Protein AF-A0A0M9E1J8-F1 (afdb_monomer_lite)

Secondary structure (DSSP, 8-state):
-PPP-EEEEEEE--STTTTSS-SB-SHHHHHHHHHHHHHH-TT-EEEE-SSSSSEEEEESSHHHHHHHHHHHHHTTB-EEEPPPEE--EEETTEEE--EEEEEEEEEHHHHHHHHHHHHHTT-EEEEEEEETTEEEEEEEEESS---

Foldseek 3Di:
DDEFFKKKKKAFDPDPCHPVQFDARDLVSVVVLLVVVVVVDVRWDWDADPPHSTIIITGNADVVVVVSVVVCSVVRYDTDMDDMDTDWDQDPNDTDHDKDKDKDKDFPVCVVVVVVVQVQQVWAWDDWDDDPRIIITITIGTRDGDD

Radius of gyration: 19.2 Å; chains: 1; bounding box: 50×34×45 Å

pLDDT: mean 90.68, std 6.7, range [57.56, 96.88]

Sequence (147 aa):
MDPPTLSMNFIPNNSPFAGKEGDFITSRHIKERLDRELLSDVALQVEVLATETGFKVSGRGELHLSILIEKMRREGYEFQVSKPAVIFKEVNKKSMEPYEDLTIDVDEKYMGKVIESLGQRKGQLIEISQNNEMSRLKYRIPMDPPT

Structure (mmCIF, N/CA/C/O backbone):
data_AF-A0A0M9E1J8-F1
#
_entry.id   AF-A0A0M9E1J8-F1
#
loop_
_atom_site.group_PDB
_atom_site.id
_atom_site.type_symbol
_atom_site.label_atom_id
_atom_site.label_alt_id
_atom_site.label_comp_id
_atom_site.label_asym_id
_atom_site.label_entity_id
_atom_site.label_seq_id
_atom_site.pdbx_PDB_ins_code
_atom_site.Cartn_x
_atom_site.Cartn_y
_atom_site.Cartn_z
_atom_site.occupancy
_atom_site.B_iso_or_equiv
_atom_site.auth_seq_id
_atom_site.auth_comp_id
_atom_site.auth_asym_id
_atom_site.auth_atom_id
_atom_site.pdbx_PDB_model_num
ATOM 1 N N . MET A 1 1 ? 5.356 16.353 4.360 1.00 59.03 1 MET A N 1
ATOM 2 C CA . MET A 1 1 ? 5.025 15.265 3.418 1.00 59.03 1 MET A CA 1
ATOM 3 C C . MET A 1 1 ? 4.877 13.994 4.218 1.00 59.03 1 MET A C 1
ATOM 5 O O . MET A 1 1 ? 5.716 13.766 5.085 1.00 59.03 1 MET A O 1
ATOM 9 N N . ASP A 1 2 ? 3.833 13.212 3.953 1.00 70.50 2 ASP A N 1
ATOM 10 C CA . ASP A 1 2 ? 3.621 11.950 4.659 1.00 70.50 2 ASP A CA 1
ATOM 11 C C . ASP A 1 2 ? 4.559 10.882 4.083 1.00 70.50 2 ASP A C 1
ATOM 13 O O . ASP A 1 2 ? 4.544 10.657 2.870 1.00 70.50 2 ASP A O 1
ATOM 17 N N . PRO A 1 3 ? 5.407 10.259 4.912 1.00 79.94 3 PRO A N 1
ATOM 18 C CA . PRO A 1 3 ? 6.303 9.196 4.472 1.00 79.94 3 PRO A CA 1
ATOM 19 C C . PRO A 1 3 ? 5.516 7.946 4.046 1.00 79.94 3 PRO A C 1
ATOM 21 O O . PRO A 1 3 ? 4.432 7.708 4.586 1.00 79.94 3 PRO A O 1
ATOM 24 N N . PRO A 1 4 ? 6.066 7.102 3.155 1.00 88.88 4 PRO A N 1
ATOM 25 C CA . PRO A 1 4 ? 5.424 5.847 2.795 1.00 88.88 4 PRO A CA 1
ATOM 26 C C . PRO A 1 4 ? 5.283 4.929 4.017 1.00 88.88 4 PRO A C 1
ATOM 28 O O . PRO A 1 4 ? 6.076 4.977 4.967 1.00 88.88 4 PRO A O 1
ATOM 31 N N . THR A 1 5 ? 4.245 4.104 3.985 1.00 89.75 5 THR A N 1
ATOM 32 C CA . THR A 1 5 ? 3.838 3.190 5.064 1.00 89.75 5 THR A CA 1
ATOM 33 C C . THR A 1 5 ? 3.805 1.735 4.601 1.00 89.75 5 THR A C 1
ATOM 35 O O . THR A 1 5 ? 3.958 0.833 5.423 1.00 89.75 5 THR A O 1
ATOM 38 N N . LEU A 1 6 ? 3.692 1.502 3.290 1.00 92.25 6 LEU A N 1
ATOM 39 C CA . LEU A 1 6 ? 3.638 0.181 2.673 1.00 92.25 6 LEU A CA 1
ATOM 40 C C . LEU A 1 6 ? 4.601 0.094 1.488 1.00 92.25 6 LEU A C 1
ATOM 42 O O . LEU A 1 6 ? 4.783 1.075 0.766 1.00 92.25 6 LEU A O 1
ATOM 46 N N . SER A 1 7 ? 5.171 -1.086 1.259 1.00 94.81 7 SER A N 1
ATOM 47 C CA . SER A 1 7 ? 6.016 -1.380 0.100 1.00 94.81 7 SER A CA 1
ATOM 48 C C . SER A 1 7 ? 5.637 -2.695 -0.580 1.00 94.81 7 SER A C 1
ATOM 50 O O . SER A 1 7 ? 5.158 -3.624 0.071 1.00 94.81 7 SER A O 1
ATOM 52 N N . MET A 1 8 ? 5.857 -2.764 -1.891 1.00 95.56 8 MET A N 1
ATOM 53 C CA . MET A 1 8 ? 5.696 -3.953 -2.731 1.00 95.56 8 MET A CA 1
ATOM 54 C C . MET A 1 8 ? 6.824 -3.997 -3.768 1.00 95.56 8 MET A C 1
ATOM 56 O O . MET A 1 8 ? 7.287 -2.955 -4.231 1.00 95.56 8 MET A O 1
ATOM 60 N N . ASN A 1 9 ? 7.243 -5.190 -4.180 1.00 95.69 9 ASN A N 1
ATOM 61 C CA . ASN A 1 9 ? 8.192 -5.355 -5.278 1.00 95.69 9 ASN A CA 1
ATOM 62 C C . ASN A 1 9 ? 7.437 -5.448 -6.601 1.00 95.69 9 ASN A C 1
ATOM 64 O O . ASN A 1 9 ? 6.508 -6.239 -6.707 1.00 95.69 9 ASN A O 1
ATOM 68 N N . PHE A 1 10 ? 7.843 -4.661 -7.594 1.00 96.19 10 PHE A N 1
ATOM 69 C CA . PHE A 1 10 ? 7.341 -4.672 -8.964 1.00 96.19 10 PHE A CA 1
ATOM 70 C C . PHE A 1 10 ? 8.419 -5.308 -9.842 1.00 96.19 10 PHE A C 1
ATOM 72 O O . PHE A 1 10 ? 9.521 -4.768 -9.977 1.00 96.19 10 PHE A O 1
ATOM 79 N N . ILE A 1 11 ? 8.118 -6.470 -10.410 1.00 94.50 11 ILE A N 1
ATOM 80 C CA . ILE A 1 11 ? 9.094 -7.346 -11.066 1.00 94.50 11 ILE A CA 1
ATOM 81 C C . ILE A 1 11 ? 8.607 -7.638 -12.493 1.00 94.50 11 ILE A C 1
ATOM 83 O O . ILE A 1 11 ? 7.411 -7.862 -12.681 1.00 94.50 11 ILE A O 1
ATOM 87 N N . PRO A 1 12 ? 9.481 -7.640 -13.518 1.00 92.44 12 PRO A N 1
ATOM 88 C CA . PRO A 1 12 ? 9.108 -8.059 -14.867 1.00 92.44 12 PRO A CA 1
ATOM 89 C C . PRO A 1 12 ? 8.457 -9.441 -14.864 1.00 92.44 12 PRO A C 1
ATOM 91 O O . PRO A 1 12 ? 8.912 -10.342 -14.158 1.00 92.44 12 PRO A O 1
ATOM 94 N N . ASN A 1 13 ? 7.414 -9.629 -15.672 1.00 87.75 13 ASN A N 1
ATOM 95 C CA . ASN A 1 13 ? 6.769 -10.932 -15.741 1.00 87.75 13 ASN A CA 1
ATOM 96 C C . ASN A 1 13 ? 7.699 -11.959 -16.406 1.00 87.75 13 ASN A C 1
ATOM 98 O O . ASN A 1 13 ? 8.024 -11.846 -17.585 1.00 87.75 13 ASN A O 1
ATOM 102 N N . ASN A 1 14 ? 8.106 -12.975 -15.649 1.00 84.06 14 ASN A N 1
ATOM 103 C CA . ASN A 1 14 ? 8.930 -14.089 -16.120 1.00 84.06 14 ASN A CA 1
ATOM 104 C C . ASN A 1 14 ? 8.142 -15.409 -16.241 1.00 84.06 14 ASN A C 1
ATOM 106 O O . ASN A 1 14 ? 8.745 -16.478 -16.343 1.00 84.06 14 ASN A O 1
ATOM 110 N N . SER A 1 15 ? 6.806 -15.360 -16.198 1.00 85.25 15 SER A N 1
ATOM 111 C CA . SER A 1 15 ? 5.971 -16.561 -16.287 1.00 85.25 15 SER A CA 1
ATOM 112 C C . SER A 1 15 ? 5.863 -17.098 -17.728 1.00 85.25 15 SER A C 1
ATOM 114 O O . SER A 1 15 ? 6.093 -16.360 -18.688 1.00 85.25 15 SER A O 1
ATOM 116 N N . PRO A 1 16 ? 5.431 -18.363 -17.921 1.00 84.50 16 PRO A N 1
ATOM 117 C CA . PRO A 1 16 ? 5.172 -18.948 -19.246 1.00 84.50 16 PRO A CA 1
ATOM 118 C C . PRO A 1 16 ? 4.109 -18.221 -20.092 1.00 84.50 16 PRO A C 1
ATOM 120 O O . PRO A 1 16 ? 3.905 -18.552 -21.263 1.00 84.50 16 PRO A O 1
ATOM 123 N N . PHE A 1 17 ? 3.387 -17.270 -19.497 1.00 83.44 17 PHE A N 1
ATOM 124 C CA . PHE A 1 17 ? 2.374 -16.450 -20.159 1.00 83.44 17 PHE A CA 1
ATOM 125 C C . PHE A 1 17 ? 2.858 -15.027 -20.464 1.00 83.44 17 PHE A C 1
ATOM 127 O O . PHE A 1 17 ? 2.066 -14.240 -20.971 1.00 83.44 17 PHE A O 1
ATOM 134 N N . ALA A 1 18 ? 4.131 -14.717 -20.190 1.00 82.81 18 ALA A N 1
ATOM 135 C CA . ALA A 1 18 ? 4.695 -13.389 -20.392 1.00 82.81 18 ALA A CA 1
ATOM 136 C C . ALA A 1 18 ? 4.490 -12.876 -21.829 1.00 82.81 18 ALA A C 1
ATOM 138 O O . ALA A 1 18 ? 4.846 -13.562 -22.792 1.00 82.81 18 ALA A O 1
ATOM 139 N N . GLY A 1 19 ? 3.938 -11.667 -21.963 1.00 77.62 19 GLY A N 1
ATOM 140 C CA . GLY A 1 19 ? 3.738 -10.989 -23.250 1.00 77.62 19 GLY A CA 1
ATOM 141 C C . GLY A 1 19 ? 2.535 -11.488 -24.052 1.00 77.62 19 GLY A C 1
ATOM 142 O O . GLY A 1 19 ? 2.478 -11.279 -25.263 1.00 77.62 19 GLY A O 1
ATOM 143 N N . LYS A 1 20 ? 1.591 -12.181 -23.403 1.00 82.50 20 LYS A N 1
ATOM 144 C CA . LYS A 1 20 ? 0.314 -12.580 -24.018 1.00 82.50 20 LYS A CA 1
ATOM 145 C C . LYS A 1 20 ? -0.809 -11.577 -23.765 1.00 82.50 20 LYS A C 1
ATOM 147 O O . LYS A 1 20 ? -1.775 -11.585 -24.523 1.00 82.50 20 LYS A O 1
ATOM 152 N N . GLU A 1 21 ? -0.701 -10.755 -22.720 1.00 78.50 21 GLU A N 1
ATOM 153 C CA . GLU A 1 21 ? -1.769 -9.844 -22.287 1.00 78.50 21 GLU A CA 1
ATOM 154 C C . GLU A 1 21 ? -1.333 -8.370 -22.228 1.00 78.50 21 GLU A C 1
ATOM 156 O O . GLU A 1 21 ? -2.198 -7.496 -22.175 1.00 78.50 21 GLU A O 1
ATOM 161 N N . GLY A 1 22 ? -0.029 -8.073 -22.284 1.00 82.81 22 GLY A N 1
ATOM 162 C CA . GLY A 1 22 ? 0.488 -6.705 -22.325 1.00 82.81 22 GLY A CA 1
ATOM 163 C C . GLY A 1 22 ? 1.671 -6.494 -23.270 1.00 82.81 22 GLY A C 1
ATOM 164 O O . GLY A 1 22 ? 2.459 -7.397 -23.549 1.00 82.81 22 GLY A O 1
ATOM 165 N N . ASP A 1 23 ? 1.812 -5.249 -23.723 1.00 87.62 23 ASP A N 1
ATOM 166 C CA . ASP A 1 23 ? 2.865 -4.799 -24.638 1.00 87.62 23 ASP A CA 1
ATOM 167 C C . ASP A 1 23 ? 4.148 -4.390 -23.886 1.00 87.62 23 ASP A C 1
ATOM 169 O O . ASP A 1 23 ? 5.265 -4.472 -24.411 1.00 87.62 23 ASP A O 1
ATOM 173 N N . PHE A 1 24 ? 4.017 -3.959 -22.624 1.00 90.19 24 PHE A N 1
ATOM 174 C CA . PHE A 1 24 ? 5.119 -3.408 -21.832 1.00 90.19 24 PHE A CA 1
ATOM 175 C C . PHE A 1 24 ? 5.554 -4.352 -20.705 1.00 90.19 24 PHE A C 1
ATOM 177 O O . PHE A 1 24 ? 5.118 -4.223 -19.562 1.00 90.19 24 PHE A O 1
ATOM 184 N N . ILE A 1 25 ? 6.468 -5.275 -21.022 1.00 88.69 25 ILE A N 1
ATOM 185 C CA . ILE A 1 25 ? 6.841 -6.376 -20.106 1.00 88.69 25 ILE A CA 1
ATOM 186 C C . ILE A 1 25 ? 8.248 -6.274 -19.492 1.00 88.69 25 ILE A C 1
ATOM 188 O O . ILE A 1 25 ? 8.593 -6.996 -18.560 1.00 88.69 25 ILE A O 1
ATOM 192 N N . THR A 1 26 ? 9.111 -5.409 -20.035 1.00 89.62 26 THR A N 1
ATOM 193 C CA . THR A 1 26 ? 10.528 -5.359 -19.645 1.00 89.62 26 THR A CA 1
ATOM 194 C C . THR A 1 26 ? 10.758 -4.490 -18.410 1.00 89.62 26 THR A C 1
ATOM 196 O O . THR A 1 26 ? 10.049 -3.510 -18.175 1.00 89.62 26 THR A O 1
ATOM 199 N N . SER A 1 27 ? 11.839 -4.766 -17.672 1.00 91.88 27 SER A N 1
ATOM 200 C CA . SER A 1 27 ? 12.268 -3.920 -16.547 1.00 91.88 27 SER A CA 1
ATOM 201 C C . SER A 1 27 ? 12.475 -2.459 -16.943 1.00 91.88 27 SER A C 1
ATOM 203 O O . SER A 1 27 ? 12.260 -1.571 -16.122 1.00 91.88 27 SER A O 1
ATOM 205 N N . ARG A 1 28 ? 12.890 -2.201 -18.188 1.00 92.25 28 ARG A N 1
ATOM 206 C CA . ARG A 1 28 ? 13.076 -0.846 -18.706 1.00 92.25 28 ARG A CA 1
ATOM 207 C C . ARG A 1 28 ? 11.743 -0.118 -18.846 1.00 92.25 28 ARG A C 1
ATOM 209 O O . ARG A 1 28 ? 11.637 1.008 -18.374 1.00 92.25 28 ARG A O 1
ATOM 216 N N . HIS A 1 29 ? 10.733 -0.765 -19.429 1.00 93.94 29 HIS A N 1
ATOM 217 C CA . HIS A 1 29 ? 9.403 -0.168 -19.558 1.00 93.94 29 HIS A CA 1
ATOM 218 C C . HIS A 1 29 ? 8.804 0.152 -18.185 1.00 93.94 29 HIS A C 1
ATOM 220 O O . HIS A 1 29 ? 8.301 1.255 -17.976 1.00 93.94 29 HIS A O 1
ATOM 226 N N . ILE A 1 30 ? 8.905 -0.788 -17.236 1.00 95.31 30 ILE A N 1
ATOM 227 C CA . ILE A 1 30 ? 8.431 -0.592 -15.859 1.00 95.31 30 ILE A CA 1
ATOM 228 C C . ILE A 1 30 ? 9.143 0.610 -15.225 1.00 95.31 30 ILE A C 1
ATOM 230 O O . ILE A 1 30 ? 8.480 1.494 -14.686 1.00 95.31 30 ILE A O 1
ATOM 234 N N . LYS A 1 31 ? 10.474 0.700 -15.356 1.00 95.62 31 LYS A N 1
ATOM 235 C CA . LYS A 1 31 ? 11.255 1.831 -14.838 1.00 95.62 31 LYS A CA 1
ATOM 236 C C . LYS A 1 31 ? 10.791 3.167 -15.408 1.00 95.62 31 LYS A C 1
ATOM 238 O O . LYS A 1 31 ? 10.506 4.084 -14.652 1.00 95.62 31 LYS A O 1
ATOM 243 N N . GLU A 1 32 ? 10.680 3.263 -16.732 1.00 95.44 32 GLU A N 1
ATOM 244 C CA . GLU A 1 32 ? 10.243 4.485 -17.417 1.00 95.44 32 GLU A CA 1
ATOM 245 C C . GLU A 1 32 ? 8.836 4.910 -16.966 1.00 95.44 32 GLU A C 1
ATOM 247 O O . GLU A 1 32 ? 8.535 6.101 -16.880 1.00 95.44 32 GLU A O 1
ATOM 252 N N . ARG A 1 33 ? 7.957 3.957 -16.634 1.00 96.38 33 ARG A N 1
ATOM 253 C CA . ARG A 1 33 ? 6.626 4.261 -16.100 1.00 96.38 33 ARG A CA 1
ATOM 254 C C . ARG A 1 33 ? 6.646 4.741 -14.656 1.00 96.38 33 ARG A C 1
ATOM 256 O O . ARG A 1 33 ? 5.909 5.674 -14.336 1.00 96.38 33 ARG A O 1
ATOM 263 N N . LEU A 1 34 ? 7.454 4.113 -13.807 1.00 96.69 34 LEU A N 1
ATOM 264 C CA . LEU A 1 34 ? 7.618 4.501 -12.408 1.00 96.69 34 LEU A CA 1
ATOM 265 C C . LEU A 1 34 ? 8.283 5.879 -12.296 1.00 96.69 34 LEU A C 1
ATOM 267 O O . LEU A 1 34 ? 7.790 6.727 -11.560 1.00 96.69 34 LEU A O 1
ATOM 271 N N . ASP A 1 35 ? 9.313 6.142 -13.105 1.00 95.75 35 ASP A N 1
ATOM 272 C CA . ASP A 1 35 ? 9.980 7.446 -13.193 1.00 95.75 35 ASP A CA 1
ATOM 273 C C . ASP A 1 35 ? 8.984 8.554 -13.589 1.00 95.75 35 ASP A C 1
ATOM 275 O O . ASP A 1 35 ? 9.036 9.659 -13.051 1.00 95.75 35 ASP A O 1
ATOM 279 N N . ARG A 1 36 ? 8.022 8.256 -14.479 1.00 95.69 36 ARG A N 1
ATOM 280 C CA . ARG A 1 36 ? 6.921 9.18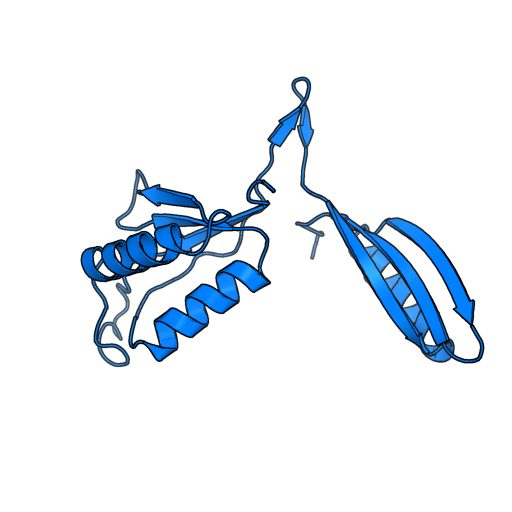1 -14.803 1.00 95.69 36 ARG A CA 1
ATOM 281 C C . ARG A 1 36 ? 5.966 9.408 -13.629 1.00 95.69 36 ARG A C 1
ATOM 283 O O . ARG A 1 36 ? 5.556 10.546 -13.427 1.00 95.69 36 ARG A O 1
ATOM 290 N N . GLU A 1 37 ? 5.614 8.371 -12.864 1.00 95.62 37 GLU A N 1
ATOM 291 C CA . GLU A 1 37 ? 4.722 8.533 -11.702 1.00 95.62 37 GLU A CA 1
ATOM 292 C C . GLU A 1 37 ? 5.379 9.388 -10.612 1.00 95.62 37 GLU A C 1
ATOM 294 O O . GLU A 1 37 ? 4.703 10.230 -10.027 1.00 95.62 37 GLU A O 1
ATOM 299 N N . LEU A 1 38 ? 6.696 9.252 -10.398 1.00 94.44 38 LEU A N 1
ATOM 300 C CA . LEU A 1 38 ? 7.462 10.053 -9.430 1.00 94.44 38 LEU A CA 1
ATOM 301 C C . LEU A 1 38 ? 7.404 11.567 -9.699 1.00 94.44 38 LEU A C 1
ATOM 303 O O . LEU A 1 38 ? 7.589 12.359 -8.777 1.00 94.44 38 LEU A O 1
ATOM 307 N N . LEU A 1 39 ? 7.141 11.989 -10.942 1.00 93.12 39 LEU A N 1
ATOM 308 C CA . LEU A 1 39 ? 6.967 13.407 -11.278 1.00 93.12 39 LEU A CA 1
ATOM 309 C C . LEU A 1 39 ? 5.634 13.971 -10.767 1.00 93.12 39 LEU A C 1
ATOM 311 O O . LEU A 1 39 ? 5.527 15.175 -10.539 1.00 93.12 39 LEU A O 1
ATOM 315 N N . SER A 1 40 ? 4.619 13.119 -10.614 1.00 92.19 40 SER A N 1
ATOM 316 C CA . SER A 1 40 ? 3.269 13.510 -10.196 1.00 92.19 40 SER A CA 1
ATOM 317 C C . SER A 1 40 ? 2.933 13.121 -8.757 1.00 92.19 40 SER A C 1
ATOM 319 O O . SER A 1 40 ? 2.180 13.838 -8.100 1.00 92.19 40 SER A O 1
ATOM 321 N N . ASP A 1 41 ? 3.479 12.012 -8.258 1.00 91.06 41 ASP A N 1
ATOM 322 C CA . ASP A 1 41 ? 3.203 11.493 -6.923 1.00 91.06 41 ASP A CA 1
ATOM 323 C C . ASP A 1 41 ? 4.420 11.638 -6.011 1.00 91.06 41 ASP A C 1
ATOM 325 O O . ASP A 1 41 ? 5.343 10.825 -5.996 1.00 91.06 41 ASP A O 1
ATOM 329 N N . VAL A 1 42 ? 4.384 12.687 -5.194 1.00 87.81 42 VAL A N 1
ATOM 330 C CA . VAL A 1 42 ? 5.442 13.019 -4.231 1.00 87.81 42 VAL A CA 1
ATOM 331 C C . VAL A 1 42 ? 5.561 12.037 -3.062 1.00 87.81 42 VAL A C 1
ATOM 333 O O . VAL A 1 42 ? 6.490 12.145 -2.264 1.00 87.81 42 VAL A O 1
ATOM 336 N N . ALA A 1 43 ? 4.594 11.138 -2.889 1.00 89.31 43 ALA A N 1
ATOM 337 C CA . ALA A 1 43 ? 4.584 10.164 -1.805 1.00 89.31 43 ALA A CA 1
ATOM 338 C C . ALA A 1 43 ? 5.031 8.771 -2.247 1.00 89.31 43 ALA A C 1
ATOM 340 O O . ALA A 1 43 ? 5.200 7.891 -1.399 1.00 89.31 43 ALA A O 1
ATOM 341 N N . LEU A 1 44 ? 5.208 8.576 -3.552 1.00 94.44 44 LEU A N 1
ATOM 342 C CA . LEU A 1 44 ? 5.785 7.373 -4.111 1.00 94.44 44 LEU A CA 1
ATOM 343 C C . LEU A 1 44 ? 7.310 7.417 -3.960 1.00 94.44 44 LEU A C 1
ATOM 345 O O . LEU A 1 44 ? 7.958 8.426 -4.234 1.00 94.44 44 LEU A O 1
ATOM 349 N N . GLN A 1 45 ? 7.895 6.306 -3.530 1.00 94.88 45 GLN A N 1
ATOM 350 C CA . GLN A 1 45 ? 9.341 6.104 -3.523 1.00 94.88 45 GLN A CA 1
ATOM 351 C C . GLN A 1 45 ? 9.659 4.821 -4.275 1.00 94.88 45 GLN A C 1
ATOM 353 O O . GLN A 1 45 ? 8.980 3.809 -4.097 1.00 94.88 45 GLN A O 1
ATOM 358 N N . VAL A 1 46 ? 10.680 4.866 -5.126 1.00 95.94 46 VAL A N 1
ATOM 359 C CA . VAL A 1 46 ? 11.067 3.744 -5.982 1.00 95.94 46 VAL A CA 1
ATOM 360 C C . VAL A 1 46 ? 12.554 3.488 -5.802 1.00 95.94 46 VAL A C 1
ATOM 362 O O . VAL A 1 46 ? 13.378 4.379 -5.998 1.00 95.94 46 VAL A O 1
ATOM 365 N N . GLU A 1 47 ? 12.892 2.255 -5.448 1.00 95.69 47 GLU A N 1
ATOM 366 C CA . GLU A 1 47 ? 14.264 1.789 -5.265 1.00 95.69 47 GLU A CA 1
ATOM 367 C C . GLU A 1 47 ? 14.516 0.585 -6.175 1.00 95.69 47 GLU A C 1
ATOM 369 O O . GLU A 1 47 ? 13.635 -0.250 -6.376 1.00 95.69 47 GLU A O 1
ATOM 374 N N . VAL A 1 48 ? 15.721 0.468 -6.729 1.00 95.25 48 VAL A N 1
ATOM 375 C CA . VAL A 1 48 ? 16.107 -0.722 -7.500 1.00 95.25 48 VAL A CA 1
ATOM 376 C C . VAL A 1 48 ? 16.377 -1.871 -6.531 1.00 95.25 48 VAL A C 1
ATOM 378 O O . VAL A 1 48 ? 17.063 -1.687 -5.525 1.00 95.25 48 VAL A O 1
ATOM 381 N N . LEU A 1 49 ? 15.854 -3.061 -6.826 1.00 93.69 49 LEU A N 1
ATOM 382 C CA . LEU A 1 49 ? 16.125 -4.248 -6.016 1.00 93.69 49 LEU A CA 1
ATOM 383 C C . LEU A 1 49 ? 17.591 -4.680 -6.155 1.00 93.69 49 LEU A C 1
ATOM 385 O O . LEU A 1 49 ? 18.154 -4.687 -7.245 1.00 93.69 49 LEU A O 1
ATOM 389 N N . ALA A 1 50 ? 18.212 -5.065 -5.038 1.00 86.62 50 ALA A N 1
ATOM 390 C CA . ALA A 1 50 ? 19.623 -5.460 -5.018 1.00 86.62 50 ALA A CA 1
ATOM 391 C C . ALA A 1 50 ? 19.868 -6.873 -5.576 1.00 86.62 50 ALA A C 1
ATOM 393 O O . ALA A 1 50 ? 20.937 -7.148 -6.116 1.00 86.62 50 ALA A O 1
ATOM 394 N N . THR A 1 51 ? 18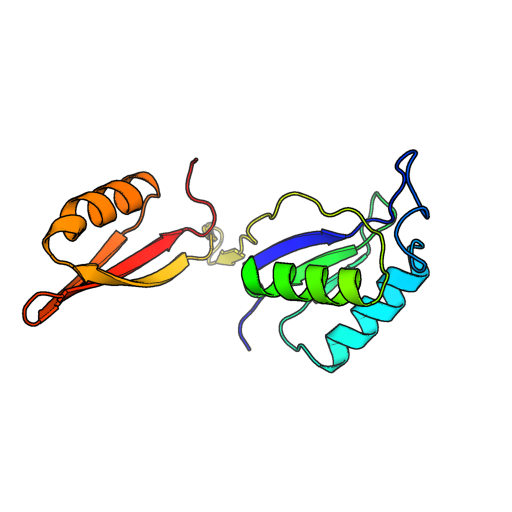.902 -7.779 -5.412 1.00 79.44 51 THR A N 1
ATOM 395 C CA . THR A 1 51 ? 19.064 -9.220 -5.673 1.00 79.44 51 THR A CA 1
ATOM 396 C C . THR A 1 51 ? 18.321 -9.712 -6.908 1.00 79.44 51 THR A C 1
ATOM 398 O O . THR A 1 51 ? 18.587 -10.813 -7.378 1.00 79.44 51 THR A O 1
ATOM 401 N N . GLU A 1 52 ? 17.384 -8.925 -7.432 1.00 81.38 52 GLU A N 1
ATOM 402 C CA . GLU A 1 52 ? 16.495 -9.318 -8.522 1.00 81.38 52 GLU A CA 1
ATOM 403 C C . GLU A 1 52 ? 16.295 -8.159 -9.496 1.00 81.38 52 GLU A C 1
ATOM 405 O O . GLU A 1 52 ? 16.495 -6.993 -9.160 1.00 81.38 52 GLU A O 1
ATOM 410 N N . THR A 1 53 ? 15.879 -8.475 -10.723 1.00 89.00 53 THR A N 1
ATOM 411 C CA . THR A 1 53 ? 15.508 -7.441 -11.692 1.00 89.00 53 THR A CA 1
ATOM 412 C C . THR A 1 53 ? 14.125 -6.916 -11.331 1.00 89.00 53 THR A C 1
ATOM 414 O O . THR A 1 53 ? 13.140 -7.613 -11.530 1.00 89.00 53 THR A O 1
ATOM 417 N N . GLY A 1 54 ? 14.040 -5.700 -10.803 1.00 93.62 54 GLY A N 1
ATOM 418 C CA . GLY A 1 54 ? 12.770 -5.093 -10.421 1.00 93.62 54 GLY A CA 1
ATOM 419 C C . GLY A 1 54 ? 12.955 -3.899 -9.498 1.00 93.62 54 GLY A C 1
ATOM 420 O O . GLY A 1 54 ? 14.074 -3.429 -9.267 1.00 93.62 54 GLY A O 1
ATOM 421 N N . PHE A 1 55 ? 11.839 -3.414 -8.968 1.00 96.88 55 PHE A N 1
ATOM 422 C CA . PHE A 1 55 ? 11.790 -2.192 -8.178 1.00 96.88 55 PHE A CA 1
ATOM 423 C C . PHE A 1 55 ? 11.009 -2.417 -6.893 1.00 96.88 55 PHE A C 1
ATOM 425 O O . PHE A 1 55 ? 9.909 -2.958 -6.924 1.00 96.88 55 PHE A O 1
ATOM 432 N N . LYS A 1 56 ? 11.544 -1.964 -5.763 1.00 96.62 56 LYS A N 1
ATOM 433 C CA . LYS A 1 56 ? 10.766 -1.799 -4.540 1.00 96.62 56 LYS A CA 1
ATOM 434 C C . LYS A 1 56 ? 10.014 -0.479 -4.642 1.00 96.62 56 LYS A C 1
ATOM 436 O O . LYS A 1 56 ? 10.628 0.583 -4.710 1.00 96.62 56 LYS A O 1
ATOM 441 N N . VAL A 1 57 ? 8.691 -0.555 -4.659 1.00 96.88 57 VAL A N 1
ATOM 442 C CA . VAL A 1 57 ? 7.793 0.593 -4.766 1.00 96.88 57 VAL A CA 1
ATOM 443 C C . VAL A 1 57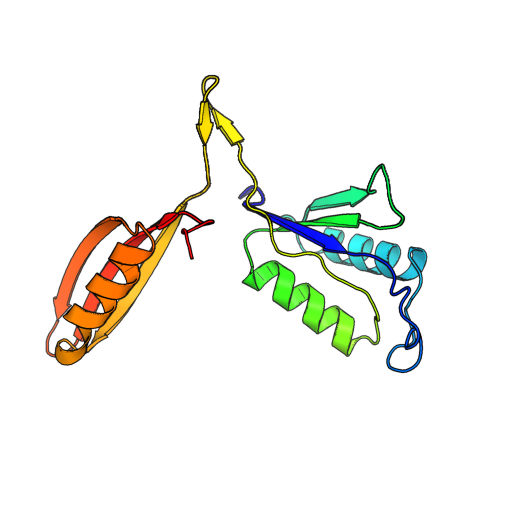 ? 7.102 0.785 -3.424 1.00 96.88 57 VAL A C 1
ATOM 445 O O . VAL A 1 57 ? 6.429 -0.116 -2.925 1.00 96.88 57 VAL A O 1
ATOM 448 N N . SER A 1 58 ? 7.290 1.957 -2.828 1.00 96.12 58 SER A N 1
ATOM 449 C CA . SER A 1 58 ? 6.753 2.317 -1.518 1.00 96.12 58 SER A CA 1
ATOM 450 C C . SER A 1 58 ? 5.759 3.464 -1.653 1.00 96.12 58 SER A C 1
ATOM 452 O O . SER A 1 58 ? 6.029 4.438 -2.350 1.00 96.12 58 SER A O 1
ATOM 454 N N . GLY A 1 59 ? 4.614 3.359 -0.981 1.00 93.75 59 GLY A N 1
ATOM 455 C CA . GLY A 1 59 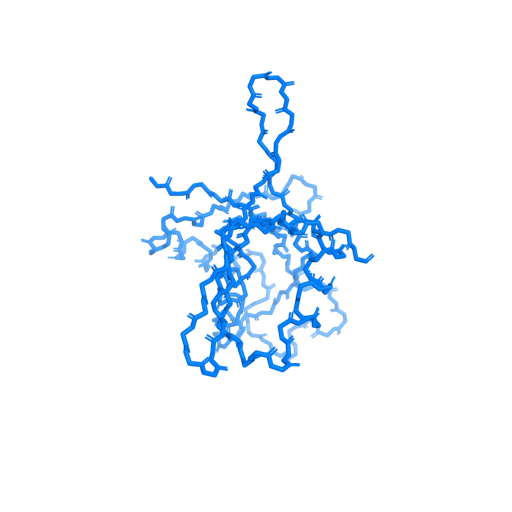? 3.524 4.331 -1.062 1.00 93.75 59 GLY A CA 1
ATOM 456 C C . GLY A 1 59 ? 2.809 4.538 0.273 1.00 93.75 59 GLY A C 1
ATOM 457 O O . GLY A 1 59 ? 3.197 3.996 1.308 1.00 93.75 59 GLY A O 1
ATOM 458 N N . ARG A 1 60 ? 1.737 5.337 0.246 1.00 90.62 60 ARG A N 1
ATOM 459 C CA . ARG A 1 60 ? 0.955 5.741 1.439 1.00 90.62 60 ARG A CA 1
ATOM 460 C C . ARG A 1 60 ? 0.036 4.651 2.003 1.00 90.62 60 ARG A C 1
ATOM 462 O O . ARG A 1 60 ? -0.584 4.867 3.035 1.00 90.62 60 ARG A O 1
ATOM 469 N N . GLY A 1 61 ? -0.092 3.529 1.305 1.00 89.00 61 GLY A N 1
ATOM 470 C CA . GLY A 1 61 ? -0.935 2.408 1.698 1.00 89.00 61 GLY A CA 1
ATOM 471 C C . GLY A 1 61 ? -1.310 1.527 0.515 1.00 89.00 61 GLY A C 1
ATOM 472 O O . GLY A 1 61 ? -0.893 1.777 -0.619 1.00 89.00 61 GLY A O 1
ATOM 473 N N . GLU A 1 62 ? -2.100 0.491 0.783 1.00 88.62 62 GLU A N 1
ATOM 474 C CA . GLU A 1 62 ? -2.428 -0.546 -0.202 1.00 88.62 62 GLU A CA 1
ATOM 475 C C . GLU A 1 62 ? -3.231 0.016 -1.375 1.00 88.62 62 GLU A C 1
ATOM 477 O O . GLU A 1 62 ? -2.925 -0.274 -2.532 1.00 88.62 62 GLU A O 1
ATOM 482 N N . LEU A 1 63 ? -4.207 0.887 -1.095 1.00 91.50 63 LEU A N 1
ATOM 483 C CA . LEU A 1 63 ? -5.034 1.502 -2.132 1.00 91.50 63 LEU A CA 1
ATOM 484 C C . LEU A 1 63 ? -4.203 2.357 -3.094 1.00 91.50 63 LEU A C 1
ATOM 486 O O . LEU A 1 63 ? -4.418 2.298 -4.302 1.00 91.50 63 LEU A O 1
ATOM 490 N N . HIS A 1 64 ? -3.240 3.124 -2.577 1.00 92.56 64 HIS A N 1
ATOM 491 C CA . HIS A 1 64 ? -2.362 3.945 -3.411 1.00 92.56 64 HIS A CA 1
ATOM 492 C C . HIS A 1 64 ? -1.605 3.056 -4.415 1.00 92.56 64 HIS A C 1
ATOM 494 O O . HIS A 1 64 ? -1.703 3.271 -5.624 1.00 92.56 64 HIS A O 1
ATOM 500 N N . LEU A 1 65 ? -0.930 2.005 -3.941 1.00 94.56 65 LEU A N 1
ATOM 501 C CA . LEU A 1 65 ? -0.193 1.098 -4.827 1.00 94.56 65 LEU A CA 1
ATOM 502 C C . LEU A 1 65 ? -1.124 0.338 -5.785 1.00 94.56 65 LEU A C 1
ATOM 504 O O . LEU A 1 65 ? -0.801 0.193 -6.961 1.00 94.56 65 LEU A O 1
ATOM 508 N N . SER A 1 66 ? -2.309 -0.066 -5.326 1.00 94.88 66 SER A N 1
ATOM 509 C CA . SER A 1 66 ? -3.311 -0.751 -6.156 1.00 94.88 66 SER A CA 1
ATOM 510 C C . SER A 1 66 ? -3.808 0.120 -7.312 1.00 94.88 66 SER A C 1
ATOM 512 O O . SER A 1 66 ? -3.968 -0.368 -8.430 1.00 94.88 66 SER A O 1
ATOM 514 N N . ILE A 1 67 ? -4.005 1.422 -7.076 1.00 95.12 67 ILE A N 1
ATOM 515 C CA . ILE A 1 67 ? -4.375 2.377 -8.129 1.00 95.12 67 ILE A CA 1
ATOM 516 C C . ILE A 1 67 ? -3.267 2.471 -9.180 1.00 95.12 67 ILE A C 1
ATOM 518 O O . ILE A 1 67 ? -3.566 2.457 -10.374 1.00 95.12 67 ILE A O 1
ATOM 522 N N . LEU A 1 68 ? -2.001 2.557 -8.764 1.00 95.81 68 LEU A N 1
ATOM 523 C CA . LEU A 1 68 ? -0.871 2.584 -9.695 1.00 95.81 68 LEU A CA 1
ATOM 524 C C . LEU A 1 68 ? -0.810 1.298 -10.530 1.00 95.81 68 LEU A C 1
ATOM 526 O O . LEU A 1 68 ? -0.685 1.373 -11.751 1.00 95.81 68 LEU A O 1
ATOM 530 N N . ILE A 1 69 ? -0.969 0.136 -9.894 1.00 96.31 69 ILE A N 1
ATOM 531 C CA . ILE A 1 69 ? -0.974 -1.162 -10.578 1.00 96.31 69 ILE A CA 1
ATOM 532 C C . ILE A 1 69 ? -2.088 -1.221 -11.626 1.00 96.31 69 ILE A C 1
ATOM 534 O O . ILE A 1 69 ? -1.832 -1.572 -12.775 1.00 96.31 69 ILE A O 1
ATOM 538 N N . GLU A 1 70 ? -3.309 -0.824 -11.269 1.00 96.88 70 GLU A N 1
ATOM 539 C CA . GLU A 1 70 ? -4.450 -0.851 -12.187 1.00 96.88 70 GLU A CA 1
ATOM 540 C C . GLU A 1 70 ? -4.302 0.157 -13.337 1.00 96.88 70 GLU A C 1
ATOM 542 O O . GLU A 1 70 ? -4.655 -0.159 -14.475 1.00 96.88 70 GLU A O 1
ATOM 547 N N . LYS A 1 71 ? -3.743 1.350 -13.082 1.00 96.44 71 LYS A N 1
ATOM 548 C CA . LYS A 1 71 ? -3.390 2.304 -14.148 1.00 96.44 71 LYS A CA 1
ATOM 549 C C . LYS A 1 71 ? -2.407 1.667 -15.127 1.00 96.44 71 LYS A C 1
ATOM 551 O O . LYS A 1 71 ? -2.684 1.628 -16.321 1.00 96.44 71 LYS A O 1
ATOM 556 N N . MET A 1 72 ? -1.308 1.106 -14.621 1.00 96.50 72 MET A N 1
ATOM 557 C CA . MET A 1 72 ? -0.297 0.443 -15.447 1.00 96.50 72 MET A CA 1
ATOM 558 C C . MET A 1 72 ? -0.895 -0.732 -16.236 1.00 96.50 72 MET A C 1
ATOM 560 O O . MET A 1 72 ? -0.646 -0.855 -17.432 1.00 96.50 72 MET A O 1
ATOM 564 N N . ARG A 1 73 ? -1.759 -1.545 -15.620 1.00 95.19 73 ARG A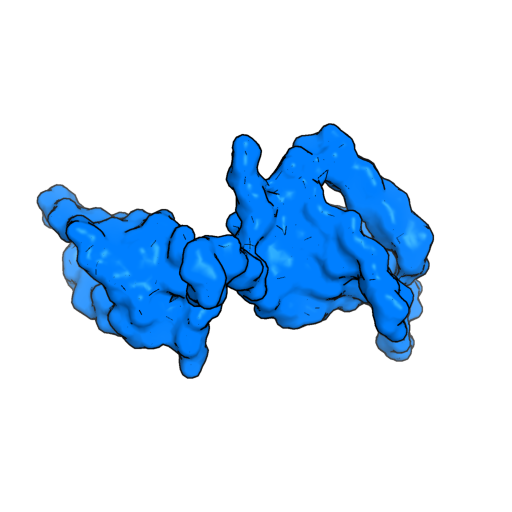 N 1
ATOM 565 C CA . ARG A 1 73 ? -2.459 -2.638 -16.309 1.00 95.19 73 ARG A CA 1
ATOM 566 C C . ARG A 1 73 ? -3.311 -2.128 -17.477 1.00 95.19 73 ARG A C 1
ATOM 568 O O . ARG A 1 73 ? -3.266 -2.696 -18.562 1.00 95.19 73 ARG A O 1
ATOM 575 N N . ARG A 1 74 ? -4.064 -1.037 -17.287 1.00 95.56 74 ARG A N 1
ATOM 576 C CA . ARG A 1 74 ? -4.868 -0.400 -18.354 1.00 95.56 74 ARG A CA 1
ATOM 577 C C . ARG A 1 74 ? -4.021 0.242 -19.450 1.00 95.56 74 ARG A C 1
ATOM 579 O O . ARG A 1 74 ? -4.486 0.358 -20.577 1.00 95.56 74 ARG A O 1
ATOM 586 N N . GLU A 1 75 ? -2.804 0.653 -19.117 1.00 95.62 75 GLU A N 1
ATOM 587 C CA . GLU A 1 75 ? -1.808 1.161 -20.062 1.00 95.62 75 GLU A CA 1
ATOM 588 C C . GLU A 1 75 ? -1.080 0.033 -20.829 1.00 95.62 75 GLU A C 1
ATOM 590 O O . GLU A 1 75 ? -0.250 0.333 -21.683 1.00 95.62 75 GLU A O 1
ATOM 595 N N . GLY A 1 76 ? -1.377 -1.246 -20.555 1.00 94.56 76 GLY A N 1
ATOM 596 C CA . GLY A 1 76 ? -0.793 -2.401 -21.251 1.00 94.56 76 GLY A CA 1
ATOM 597 C C . GLY A 1 76 ? 0.503 -2.933 -20.631 1.00 94.56 76 GLY A C 1
ATOM 598 O O . GLY A 1 76 ? 1.245 -3.665 -21.287 1.00 94.56 76 GLY A O 1
ATOM 599 N N . TYR A 1 77 ? 0.810 -2.563 -19.384 1.00 95.50 77 TYR A N 1
ATOM 600 C CA . TYR A 1 77 ? 1.953 -3.116 -18.658 1.00 95.50 77 TYR A CA 1
ATOM 601 C C . TYR A 1 77 ? 1.642 -4.494 -18.085 1.00 95.50 77 TYR A C 1
ATOM 603 O O . TYR A 1 77 ? 0.599 -4.704 -17.466 1.00 95.50 77 TYR A O 1
ATOM 611 N N . GLU A 1 78 ? 2.607 -5.399 -18.219 1.00 94.25 78 GLU A N 1
ATOM 612 C CA . GLU A 1 78 ? 2.539 -6.753 -17.679 1.00 94.25 78 GLU A CA 1
ATOM 613 C C . GLU A 1 78 ? 3.716 -6.976 -16.726 1.00 94.25 78 GLU A C 1
ATOM 615 O O . GLU A 1 78 ? 4.885 -6.944 -17.119 1.00 94.25 78 GLU A O 1
ATOM 620 N N . PHE A 1 79 ? 3.416 -7.166 -15.446 1.00 94.31 79 PHE A N 1
ATOM 621 C CA . PHE A 1 79 ? 4.418 -7.322 -14.398 1.00 94.31 79 PHE A CA 1
ATOM 622 C C . PHE A 1 79 ? 3.832 -8.081 -13.208 1.00 94.31 79 PHE A C 1
ATOM 624 O O . PHE A 1 79 ? 2.619 -8.239 -13.078 1.00 94.31 79 PHE A O 1
ATOM 631 N N . GLN A 1 80 ? 4.712 -8.573 -12.348 1.00 94.38 80 GLN A N 1
ATOM 632 C CA . GLN A 1 80 ? 4.372 -9.269 -11.117 1.00 94.38 80 GLN A CA 1
ATOM 633 C C . GLN A 1 80 ? 4.550 -8.331 -9.924 1.00 94.38 80 GLN A C 1
ATOM 635 O O . GLN A 1 80 ? 5.438 -7.473 -9.925 1.00 94.38 80 GLN A O 1
ATOM 640 N N . VAL A 1 81 ? 3.726 -8.526 -8.893 1.00 94.88 81 VAL A N 1
ATOM 641 C CA . VAL A 1 81 ? 3.836 -7.804 -7.622 1.00 94.88 81 VAL A CA 1
ATOM 642 C C . VAL A 1 81 ? 3.986 -8.766 -6.450 1.00 94.88 81 VAL A C 1
ATOM 644 O O . VAL A 1 81 ? 3.342 -9.816 -6.415 1.00 94.88 81 VAL A O 1
ATOM 647 N N . SER A 1 82 ? 4.837 -8.424 -5.483 1.00 93.81 82 SER A N 1
ATOM 648 C CA . SER A 1 82 ? 4.927 -9.177 -4.227 1.00 93.81 82 SER A CA 1
ATOM 649 C C . SER A 1 82 ? 3.759 -8.857 -3.294 1.00 93.81 82 SER A C 1
ATOM 651 O O . SER A 1 82 ? 3.081 -7.839 -3.443 1.00 93.81 82 SER A O 1
ATOM 653 N N . LYS A 1 83 ? 3.581 -9.681 -2.250 1.00 91.19 83 LYS A N 1
ATOM 654 C CA . LYS A 1 83 ? 2.707 -9.323 -1.125 1.00 91.19 83 LYS A CA 1
ATOM 655 C C . LYS A 1 83 ? 3.138 -7.956 -0.553 1.00 91.19 83 LYS A C 1
ATOM 657 O O . LYS A 1 83 ? 4.349 -7.718 -0.452 1.00 91.19 83 LYS A O 1
ATOM 662 N N . PRO A 1 84 ? 2.190 -7.080 -0.172 1.00 91.25 84 PRO A N 1
ATOM 663 C CA . PRO A 1 84 ? 2.509 -5.865 0.561 1.00 91.25 84 PRO A CA 1
ATOM 664 C C . PRO A 1 84 ? 3.228 -6.151 1.874 1.00 91.25 84 PRO A C 1
ATOM 666 O O . PRO A 1 84 ? 2.872 -7.078 2.602 1.00 91.25 84 PRO A O 1
ATOM 669 N N . ALA A 1 85 ? 4.210 -5.311 2.182 1.00 90.88 85 ALA A N 1
ATOM 670 C CA . ALA A 1 85 ? 4.941 -5.321 3.436 1.00 90.88 85 ALA A CA 1
ATOM 671 C C . ALA A 1 85 ? 4.908 -3.933 4.082 1.00 90.88 85 ALA A C 1
ATOM 673 O O . ALA A 1 85 ? 5.190 -2.919 3.433 1.00 90.88 85 ALA A O 1
ATOM 674 N N . VAL A 1 86 ? 4.585 -3.905 5.373 1.00 91.75 86 VAL A N 1
ATOM 675 C CA . VAL A 1 86 ? 4.565 -2.688 6.184 1.00 91.75 86 VAL A CA 1
ATOM 676 C C . VAL A 1 86 ? 5.980 -2.160 6.405 1.00 91.75 86 VAL A C 1
ATOM 678 O O . VAL A 1 86 ? 6.920 -2.912 6.670 1.00 91.75 86 VAL A O 1
ATOM 681 N N . ILE A 1 87 ? 6.134 -0.842 6.296 1.00 90.25 87 ILE A N 1
ATOM 682 C CA . ILE A 1 87 ? 7.405 -0.157 6.517 1.00 90.25 87 ILE A CA 1
ATOM 683 C C . ILE A 1 87 ? 7.512 0.215 7.995 1.00 90.25 87 ILE A C 1
ATOM 685 O O . ILE A 1 87 ? 6.912 1.186 8.460 1.00 90.25 87 ILE A O 1
ATOM 689 N N . PHE A 1 88 ? 8.319 -0.551 8.724 1.00 88.81 88 PHE A N 1
ATOM 690 C CA . PHE A 1 88 ? 8.688 -0.236 10.099 1.00 88.81 88 PHE A CA 1
ATOM 691 C C . PHE A 1 88 ? 9.648 0.951 10.149 1.00 88.81 88 PHE A C 1
ATOM 693 O O . PHE A 1 88 ? 10.505 1.123 9.279 1.00 88.81 88 PHE A O 1
ATOM 700 N N . LYS A 1 89 ? 9.526 1.760 11.199 1.00 86.50 89 LYS A N 1
ATOM 701 C CA . LYS A 1 89 ? 10.434 2.876 11.476 1.00 86.50 89 LYS A CA 1
ATOM 702 C C . LYS A 1 89 ? 11.102 2.686 12.818 1.00 86.50 89 LYS A C 1
ATOM 704 O O . LYS A 1 89 ? 10.465 2.276 13.783 1.00 86.50 89 LYS A O 1
ATOM 709 N N . GLU A 1 90 ? 12.374 3.045 12.892 1.00 87.62 90 GLU A N 1
ATOM 710 C CA . GLU A 1 90 ? 13.075 3.107 14.165 1.00 87.62 90 GLU A CA 1
ATOM 711 C C . GLU A 1 90 ? 12.844 4.480 14.807 1.00 87.62 90 GLU A C 1
ATOM 713 O O . GLU A 1 90 ? 13.218 5.514 14.257 1.00 87.62 90 GLU A O 1
ATOM 718 N N . VAL A 1 91 ? 12.213 4.499 15.979 1.00 88.69 91 VAL A N 1
ATOM 719 C CA . VAL A 1 91 ? 12.008 5.710 16.781 1.00 88.69 91 VAL A CA 1
ATOM 720 C C . VAL A 1 91 ? 12.547 5.435 18.176 1.00 88.69 91 VAL A C 1
ATOM 722 O O . VAL A 1 91 ? 12.098 4.511 18.849 1.00 88.69 91 VAL A O 1
ATOM 725 N N . ASN A 1 92 ? 13.531 6.219 18.627 1.00 89.88 92 ASN A N 1
ATOM 726 C CA . ASN A 1 92 ? 14.184 6.032 19.931 1.00 89.88 92 ASN A CA 1
ATOM 727 C C . ASN A 1 92 ? 14.707 4.596 20.155 1.00 89.88 92 ASN A C 1
ATOM 729 O O . ASN A 1 92 ? 14.514 4.028 21.232 1.00 89.88 92 ASN A O 1
ATOM 733 N N . LYS A 1 93 ? 15.353 4.002 19.139 1.00 90.50 93 LYS A N 1
ATOM 734 C CA . LYS A 1 93 ? 15.865 2.614 19.146 1.00 90.50 93 LYS A CA 1
ATOM 735 C C . LYS A 1 93 ? 14.793 1.528 19.294 1.00 90.50 93 LYS A C 1
ATOM 737 O O . LYS A 1 93 ? 15.103 0.395 19.658 1.00 90.50 93 LYS A O 1
ATOM 742 N N . LYS A 1 94 ? 13.526 1.863 19.043 1.00 88.62 94 LYS A N 1
ATOM 743 C CA . LYS A 1 94 ? 12.410 0.915 19.029 1.00 88.62 94 LYS A CA 1
ATOM 744 C C . LYS A 1 94 ? 11.825 0.841 17.629 1.00 88.62 94 LYS A C 1
ATOM 746 O O . LYS A 1 94 ? 11.595 1.872 17.002 1.00 88.62 94 LYS A O 1
ATOM 751 N N . SER A 1 95 ? 11.576 -0.380 17.165 1.00 87.44 95 SER A N 1
ATOM 752 C CA . SER A 1 95 ? 10.831 -0.611 15.929 1.00 87.44 95 SER A CA 1
ATOM 753 C C . SER A 1 95 ? 9.361 -0.268 16.160 1.00 87.44 95 SER A C 1
ATOM 755 O O . SER A 1 95 ? 8.745 -0.774 17.099 1.00 87.44 95 SER A O 1
ATOM 757 N N . MET A 1 96 ? 8.827 0.616 15.328 1.00 88.00 96 MET A N 1
ATOM 758 C CA . MET A 1 96 ? 7.452 1.094 15.361 1.00 88.00 96 MET A CA 1
ATOM 759 C C . MET A 1 96 ? 6.784 0.756 14.030 1.00 88.00 96 MET A C 1
ATOM 761 O O . MET A 1 96 ? 7.322 1.069 12.965 1.00 88.00 96 MET A O 1
ATOM 765 N N . GLU A 1 97 ? 5.604 0.149 14.095 1.00 87.50 97 GLU A N 1
ATOM 766 C CA . GLU A 1 97 ? 4.724 -0.013 12.939 1.00 87.50 97 GLU A CA 1
ATOM 767 C C . GLU A 1 97 ? 3.829 1.230 12.755 1.00 87.50 97 GLU A C 1
ATOM 769 O O . GLU A 1 97 ? 3.515 1.921 13.733 1.00 87.50 97 GLU A O 1
ATOM 774 N N . PRO A 1 98 ? 3.409 1.547 11.521 1.00 87.62 98 PRO A N 1
ATOM 775 C CA . PRO A 1 98 ? 2.374 2.533 11.269 1.00 87.62 98 PRO A CA 1
ATOM 776 C C . PRO A 1 98 ? 1.002 2.037 11.746 1.00 87.62 98 PRO A C 1
ATOM 778 O O . PRO A 1 98 ? 0.654 0.862 11.623 1.00 87.62 98 PRO A O 1
ATOM 781 N N . TYR A 1 99 ? 0.213 2.983 12.248 1.00 90.06 99 TYR A N 1
ATOM 782 C CA . TYR A 1 99 ? -1.198 2.806 12.568 1.00 90.06 99 TYR A CA 1
ATOM 783 C C . TYR A 1 99 ? -2.032 3.737 11.690 1.00 90.06 99 TYR A C 1
ATOM 785 O O . TYR A 1 99 ? -1.602 4.855 11.396 1.00 90.06 99 TYR A O 1
ATOM 793 N N . GLU A 1 100 ? -3.230 3.295 11.325 1.00 89.00 100 GLU A N 1
ATOM 794 C CA . GLU A 1 100 ? -4.216 4.092 10.599 1.00 89.00 100 GLU A CA 1
ATOM 795 C C . GLU A 1 100 ? -5.380 4.472 11.516 1.00 89.00 100 GLU A C 1
ATOM 797 O O . GLU A 1 100 ? -5.845 3.666 12.329 1.00 89.00 100 GLU A O 1
ATOM 802 N N . ASP A 1 101 ? -5.861 5.707 11.375 1.00 92.56 101 ASP A N 1
ATOM 803 C CA . ASP A 1 101 ? -7.093 6.148 12.018 1.00 92.56 101 ASP A CA 1
ATOM 804 C C . ASP A 1 101 ? -8.277 5.773 11.110 1.00 92.56 101 ASP A C 1
ATOM 806 O O . ASP A 1 101 ? -8.420 6.261 9.987 1.00 92.56 101 ASP A O 1
ATOM 810 N N . LEU A 1 102 ? -9.133 4.884 11.603 1.00 93.94 102 LEU A N 1
ATOM 811 C CA . LEU A 1 102 ? -10.266 4.311 10.886 1.00 93.94 102 LEU A CA 1
ATOM 812 C C . LEU A 1 102 ? -11.568 4.902 11.426 1.00 93.94 102 LEU A C 1
ATOM 814 O O . LEU A 1 102 ? -11.836 4.832 12.622 1.00 93.94 102 LEU A O 1
ATOM 818 N N . THR A 1 103 ? -12.399 5.456 10.545 1.00 95.31 103 THR A N 1
ATOM 819 C CA . THR A 1 103 ? -13.760 5.897 10.887 1.00 95.31 103 THR A CA 1
ATOM 820 C C . THR A 1 103 ? -14.769 5.050 10.128 1.00 95.31 103 THR A C 1
ATOM 822 O O . THR A 1 103 ? -14.686 4.946 8.907 1.00 95.31 103 THR A O 1
ATOM 825 N N . ILE A 1 104 ? -15.720 4.455 10.845 1.00 94.75 104 ILE A N 1
ATOM 826 C CA . ILE A 1 104 ? -16.790 3.639 10.266 1.00 94.75 104 ILE A CA 1
ATOM 827 C C . ILE A 1 104 ? -18.131 4.205 10.705 1.00 94.75 104 ILE A C 1
ATOM 829 O O . ILE A 1 104 ? -18.378 4.336 11.900 1.00 94.75 104 ILE A O 1
ATOM 833 N N . ASP A 1 105 ? -19.002 4.475 9.738 1.00 94.19 105 ASP A N 1
ATOM 834 C CA . ASP A 1 105 ? -20.416 4.742 9.976 1.00 94.19 105 ASP A CA 1
ATOM 835 C C . ASP A 1 105 ? -21.204 3.458 9.702 1.00 94.19 105 ASP A C 1
ATOM 837 O O . ASP A 1 105 ? -21.140 2.897 8.606 1.00 94.19 105 ASP A O 1
ATOM 841 N N . VAL A 1 106 ? -21.921 2.966 10.709 1.00 94.19 106 VAL A N 1
ATOM 842 C CA . VAL A 1 106 ? -22.659 1.705 10.635 1.00 94.19 106 VAL A CA 1
ATOM 843 C C . VAL A 1 106 ? -24.000 1.822 11.353 1.00 94.19 106 VAL A C 1
ATOM 845 O O . VAL A 1 106 ? -24.105 2.482 12.381 1.00 94.19 106 VAL A O 1
ATOM 848 N N . ASP A 1 107 ? -25.025 1.164 10.816 1.00 93.94 107 ASP A N 1
ATOM 849 C CA . ASP A 1 107 ? -26.314 0.994 11.495 1.00 93.94 107 ASP A CA 1
ATOM 850 C C . ASP A 1 107 ? -26.098 0.307 12.854 1.00 93.94 107 ASP A C 1
ATOM 852 O O . ASP A 1 107 ? -25.330 -0.661 12.962 1.00 93.94 107 ASP A O 1
ATOM 856 N N . GLU A 1 108 ? -26.768 0.804 13.894 1.00 88.88 108 GLU A N 1
ATOM 857 C CA . GLU A 1 108 ? -26.604 0.336 15.271 1.00 88.88 108 GLU A CA 1
ATOM 858 C C . GLU A 1 108 ? -26.741 -1.192 15.396 1.00 88.88 108 GLU A C 1
ATOM 860 O O . GLU A 1 108 ? -25.970 -1.831 16.119 1.00 88.88 108 GLU A O 1
ATOM 865 N N . LYS A 1 109 ? -27.625 -1.818 14.604 1.00 92.25 109 LYS A N 1
ATOM 866 C CA . LYS A 1 109 ? -27.839 -3.277 14.635 1.00 92.25 109 LYS A CA 1
ATOM 867 C C . LYS A 1 109 ? -26.621 -4.101 14.202 1.00 92.25 109 LYS A C 1
ATOM 869 O O . LYS A 1 109 ? -26.537 -5.287 14.522 1.00 92.25 109 LYS A O 1
ATOM 874 N N . TYR A 1 110 ? -25.683 -3.507 13.462 1.00 93.75 110 TYR A N 1
ATOM 875 C CA . TYR A 1 110 ? -24.452 -4.166 13.014 1.00 93.75 110 TYR A CA 1
ATOM 876 C C . TYR A 1 110 ? -23.214 -3.736 13.805 1.00 93.75 110 TYR A C 1
ATOM 878 O O . TYR A 1 110 ? -22.153 -4.339 13.633 1.00 93.75 110 TYR A O 1
ATOM 886 N N . MET A 1 111 ? -23.341 -2.754 14.701 1.00 92.62 111 MET A N 1
ATOM 887 C CA . MET A 1 111 ? -22.231 -2.201 15.477 1.00 92.62 111 MET A CA 1
ATOM 888 C C . MET A 1 111 ? -21.436 -3.288 16.214 1.00 92.62 111 MET A C 1
ATOM 890 O O . MET A 1 111 ? -20.213 -3.331 16.106 1.00 92.62 111 MET A O 1
ATOM 894 N N . GLY A 1 112 ? -22.117 -4.218 16.895 1.00 92.81 112 GLY A N 1
ATOM 895 C CA . GLY A 1 112 ? -21.458 -5.301 17.636 1.00 92.81 112 GLY A CA 1
ATOM 896 C C . GLY A 1 112 ? -20.547 -6.173 16.763 1.00 92.81 112 GLY A C 1
ATOM 897 O O . GLY A 1 112 ? -19.420 -6.466 17.156 1.00 92.81 112 GLY A O 1
ATOM 898 N N . LYS A 1 113 ? -20.986 -6.507 15.539 1.00 95.19 113 LYS A N 1
ATOM 899 C CA . LYS A 1 113 ? -20.188 -7.300 14.584 1.00 95.19 113 LYS A CA 1
ATOM 900 C C . LYS A 1 113 ? -18.950 -6.545 14.103 1.00 95.19 113 LYS A C 1
ATOM 902 O O . LYS A 1 113 ? -17.892 -7.144 13.926 1.00 95.19 113 LYS A O 1
ATOM 907 N N . VAL A 1 114 ? -19.076 -5.234 13.890 1.00 94.56 114 VAL A N 1
ATOM 908 C CA . VAL A 1 114 ? -17.948 -4.383 13.484 1.00 94.56 114 VAL A CA 1
ATOM 909 C C . VAL A 1 114 ? -16.915 -4.293 14.605 1.00 94.56 114 VAL A C 1
ATOM 911 O O . VAL A 1 114 ? -15.729 -4.489 14.350 1.00 94.56 114 VAL A O 1
ATOM 914 N N . ILE A 1 115 ? -17.360 -4.066 15.844 1.00 93.75 115 ILE A N 1
ATOM 915 C CA . ILE A 1 115 ? -16.478 -4.005 17.017 1.00 93.75 115 ILE A CA 1
ATOM 916 C C . ILE A 1 115 ? -15.711 -5.323 17.183 1.00 93.75 115 ILE A C 1
ATOM 918 O O . ILE A 1 115 ? -14.493 -5.303 17.357 1.00 93.75 115 ILE A O 1
ATOM 922 N N . GLU A 1 116 ? -16.399 -6.463 17.082 1.00 94.12 116 GLU A N 1
ATOM 923 C CA . GLU A 1 116 ? -15.780 -7.789 17.177 1.00 94.12 116 GLU A CA 1
ATOM 924 C C . GLU A 1 116 ? -14.731 -8.008 16.077 1.00 94.12 116 GLU A C 1
ATOM 926 O O . GLU A 1 116 ? -13.588 -8.371 16.366 1.00 94.12 116 GLU A O 1
ATOM 931 N N . SER A 1 117 ? -15.086 -7.719 14.820 1.00 93.62 117 SER A N 1
ATOM 932 C CA . SER A 1 117 ? -14.174 -7.888 13.686 1.00 93.62 117 SER A CA 1
ATOM 933 C C . SER A 1 117 ? -12.927 -7.006 13.792 1.00 93.62 117 SER A C 1
ATOM 935 O O . SER A 1 117 ? -11.841 -7.446 13.413 1.00 93.62 117 SER A O 1
ATOM 937 N N . LEU A 1 118 ? -13.058 -5.774 14.289 1.00 93.25 118 LEU A N 1
ATOM 938 C CA . LEU A 1 118 ? -11.919 -4.875 14.482 1.00 93.25 118 LEU A CA 1
ATOM 939 C C . LEU A 1 118 ? -11.071 -5.272 15.691 1.00 93.25 118 LEU A C 1
ATOM 941 O O . LEU A 1 118 ? -9.848 -5.152 15.632 1.00 93.25 118 LEU A O 1
ATOM 945 N N . GLY A 1 119 ? -11.688 -5.805 16.748 1.00 91.81 119 GLY A N 1
ATOM 946 C CA . GLY A 1 119 ? -10.977 -6.345 17.907 1.00 91.81 119 GLY A CA 1
ATOM 947 C C . GLY A 1 119 ? -10.032 -7.491 17.532 1.00 91.81 119 GLY A C 1
ATOM 948 O O . GLY A 1 119 ? -8.877 -7.495 17.959 1.00 91.81 119 GLY A O 1
ATOM 949 N N . GLN A 1 120 ? -10.470 -8.405 16.656 1.00 92.62 120 GLN A N 1
ATOM 950 C CA . GLN A 1 120 ? -9.626 -9.493 16.129 1.00 92.62 120 GLN A CA 1
ATOM 951 C C . GLN A 1 120 ? -8.395 -8.970 15.368 1.00 92.62 120 GLN A C 1
ATOM 953 O O . GLN A 1 120 ? -7.317 -9.553 15.445 1.00 92.62 120 GLN A O 1
ATOM 958 N N . ARG A 1 121 ? -8.524 -7.814 14.707 1.00 91.75 121 ARG A N 1
ATOM 959 C CA . ARG A 1 121 ? -7.446 -7.133 13.970 1.00 91.75 121 ARG A CA 1
ATOM 960 C C . ARG A 1 121 ? -6.601 -6.200 14.847 1.00 91.75 121 ARG A C 1
ATOM 962 O O . ARG A 1 121 ? -5.888 -5.350 14.323 1.00 91.75 121 ARG A O 1
ATOM 969 N N . LYS A 1 122 ? -6.682 -6.333 16.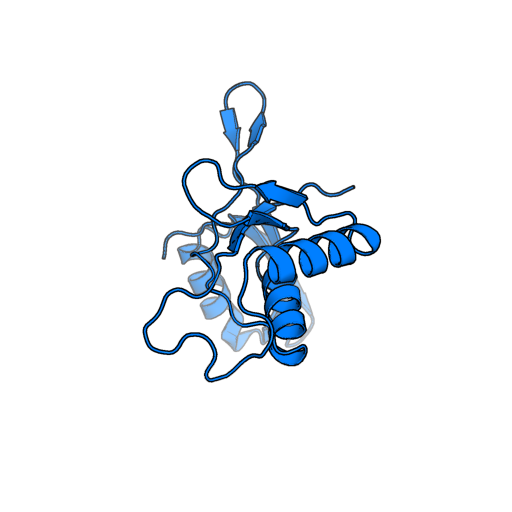179 1.00 91.88 122 LYS A N 1
ATOM 970 C CA . LYS A 1 122 ? -6.009 -5.465 17.168 1.00 91.88 122 LYS A CA 1
ATOM 971 C C . LYS A 1 122 ? -6.378 -3.976 17.048 1.00 91.88 122 LYS A C 1
ATOM 973 O O . LYS A 1 122 ? -5.607 -3.111 17.462 1.00 91.88 122 LYS A O 1
ATOM 978 N N . GLY A 1 123 ? -7.552 -3.667 16.498 1.00 93.00 123 GLY A N 1
ATOM 979 C CA . GLY A 1 123 ? -8.075 -2.308 16.438 1.00 93.00 123 GLY A CA 1
ATOM 980 C C . GLY A 1 123 ? -8.374 -1.769 17.836 1.00 93.00 123 GLY A C 1
ATOM 981 O O . GLY A 1 123 ? -9.069 -2.402 18.628 1.00 93.00 123 GLY A O 1
ATOM 982 N N . GLN A 1 124 ? -7.869 -0.577 18.133 1.00 93.81 124 GLN A N 1
ATOM 983 C CA . GLN A 1 124 ? -8.115 0.136 19.382 1.00 93.81 124 GLN A CA 1
ATOM 984 C C . GLN A 1 124 ? -9.274 1.105 19.183 1.00 93.81 124 GLN A C 1
ATOM 986 O O . GLN A 1 124 ? -9.165 2.040 18.391 1.00 93.81 124 GLN A O 1
ATOM 991 N N . LEU A 1 125 ? -10.387 0.879 19.878 1.00 94.31 125 LEU A N 1
ATOM 992 C CA . LEU A 1 125 ? -11.524 1.795 19.849 1.00 94.31 125 LEU A CA 1
ATOM 993 C C . LEU A 1 125 ? -11.136 3.108 20.541 1.00 94.31 125 LEU A C 1
ATOM 995 O O . LEU A 1 125 ? -10.707 3.097 21.693 1.00 94.31 125 LEU A O 1
ATOM 999 N N . ILE A 1 126 ? -11.302 4.224 19.838 1.00 96.31 126 ILE A N 1
ATOM 1000 C CA . ILE A 1 126 ? -10.987 5.570 20.329 1.00 96.31 126 ILE A CA 1
ATOM 1001 C C . ILE A 1 126 ? -12.260 6.296 20.758 1.00 96.31 126 ILE A C 1
ATOM 1003 O O . ILE A 1 126 ? -12.298 6.902 21.824 1.00 96.31 126 ILE A O 1
ATOM 1007 N N . GLU A 1 127 ? -13.303 6.243 19.929 1.00 94.88 127 GLU A N 1
ATOM 1008 C CA . GLU A 1 127 ? -14.534 7.000 20.154 1.00 94.88 127 GLU A CA 1
ATOM 1009 C C . GLU A 1 127 ? -15.734 6.283 19.532 1.00 94.88 127 GLU A C 1
ATOM 1011 O O . GLU A 1 127 ? -15.636 5.717 18.441 1.00 94.88 127 GLU A O 1
ATOM 1016 N N . ILE A 1 128 ? -16.878 6.358 20.210 1.00 94.19 128 ILE A N 1
ATOM 1017 C CA . ILE A 1 128 ? -18.190 6.007 19.664 1.00 94.19 128 ILE A CA 1
ATOM 1018 C C . ILE A 1 128 ? -19.057 7.259 19.733 1.00 94.19 128 ILE A C 1
ATOM 1020 O O . ILE A 1 128 ? -19.173 7.878 20.789 1.00 94.19 128 ILE A O 1
ATOM 1024 N N . SER A 1 129 ? -19.690 7.608 18.620 1.00 92.75 129 SER A N 1
ATOM 1025 C CA . SER A 1 129 ? -20.706 8.654 18.550 1.00 92.75 129 SER A CA 1
ATOM 1026 C C . SER A 1 129 ? -21.974 8.061 17.952 1.00 92.75 129 SER A C 1
ATOM 1028 O O . SER A 1 129 ? -21.938 7.478 16.873 1.00 92.75 129 SER A O 1
ATOM 1030 N N . GLN A 1 130 ? -23.090 8.180 18.666 1.00 88.25 130 GLN A N 1
ATOM 1031 C CA . GLN A 1 130 ? -24.380 7.637 18.245 1.00 88.25 130 GLN A CA 1
ATOM 1032 C C . GLN A 1 130 ? -25.305 8.792 17.877 1.00 88.25 130 GLN A C 1
ATOM 1034 O O . GLN A 1 130 ? -25.546 9.668 18.705 1.00 88.25 130 GLN A O 1
ATOM 1039 N N . ASN A 1 131 ? -25.815 8.789 16.645 1.00 83.25 131 ASN A N 1
ATOM 1040 C CA . ASN A 1 131 ? -26.780 9.771 16.160 1.00 83.25 131 ASN A CA 1
ATOM 1041 C C . ASN A 1 131 ? -27.931 9.042 15.456 1.00 83.25 131 ASN A C 1
ATOM 1043 O O . ASN A 1 131 ? -27.761 8.517 14.354 1.00 83.25 131 ASN A O 1
ATOM 1047 N N . ASN A 1 132 ? -29.125 9.075 16.055 1.00 82.75 132 ASN A N 1
ATOM 1048 C CA . ASN A 1 132 ? -30.304 8.345 15.574 1.00 82.75 132 ASN A CA 1
ATOM 1049 C C . ASN A 1 132 ? -29.990 6.846 15.362 1.00 82.75 132 ASN A C 1
ATOM 1051 O O . ASN A 1 132 ? -29.487 6.206 16.276 1.00 82.75 132 ASN A O 1
ATOM 1055 N N . GLU A 1 133 ? -30.271 6.304 14.171 1.00 86.25 133 GLU A N 1
ATOM 1056 C CA . GLU A 1 133 ? -30.078 4.891 13.796 1.00 86.25 133 GLU A CA 1
ATOM 1057 C C . GLU A 1 133 ? -28.639 4.554 13.343 1.00 86.25 133 GLU A C 1
ATOM 1059 O O . GLU A 1 133 ? -28.342 3.402 13.020 1.00 86.25 133 GLU A O 1
ATOM 1064 N N . MET A 1 134 ? -27.734 5.543 13.296 1.00 90.06 134 MET A N 1
ATOM 1065 C CA . MET A 1 134 ? -26.355 5.372 12.826 1.00 90.06 134 MET A CA 1
ATOM 1066 C C . MET A 1 134 ? -25.344 5.621 13.948 1.00 90.06 134 MET A C 1
ATOM 1068 O O . MET A 1 134 ? -25.345 6.659 14.615 1.00 90.06 134 MET A O 1
ATOM 1072 N N . SER A 1 135 ? -24.415 4.683 14.090 1.00 92.44 135 SER A N 1
ATOM 1073 C CA . SER A 1 135 ? -23.272 4.765 14.990 1.00 92.44 135 SER A CA 1
ATOM 1074 C C . SER A 1 135 ? -22.000 5.034 14.191 1.00 92.44 135 SER A C 1
ATOM 1076 O O . SER A 1 135 ? -21.656 4.293 13.270 1.00 92.44 135 SER A O 1
ATOM 1078 N N . ARG A 1 136 ? -21.267 6.074 14.581 1.00 94.81 136 ARG A N 1
ATOM 1079 C CA . ARG A 1 136 ? -19.914 6.364 14.113 1.00 94.81 136 ARG A CA 1
ATOM 1080 C C . ARG A 1 136 ? -18.903 5.800 15.097 1.00 94.81 136 ARG A C 1
ATOM 1082 O O . ARG A 1 136 ? -18.878 6.195 16.262 1.00 94.81 136 ARG A O 1
ATOM 1089 N N . LEU A 1 137 ? -18.029 4.930 14.616 1.00 95.19 137 LEU A N 1
ATOM 1090 C CA . LEU A 1 137 ? -16.936 4.350 15.382 1.00 95.19 137 LEU A CA 1
ATOM 1091 C C . LEU A 1 137 ? -15.605 4.898 14.872 1.00 95.19 137 LEU A C 1
ATOM 1093 O O . LEU A 1 137 ? -15.338 4.842 13.671 1.00 95.19 137 LEU A O 1
ATOM 1097 N N . LYS A 1 138 ? -14.755 5.391 15.772 1.00 96.38 138 LYS A N 1
ATOM 1098 C CA . LYS A 1 138 ? -13.371 5.763 15.465 1.00 96.38 138 LYS A CA 1
ATOM 1099 C C . LYS A 1 138 ? -12.416 4.782 16.120 1.00 96.38 138 LYS A C 1
ATOM 1101 O O . LYS A 1 138 ? -12.500 4.536 17.322 1.00 96.38 138 LYS A O 1
ATOM 1106 N N . TYR A 1 139 ? -11.490 4.267 15.333 1.00 96.25 139 TYR A N 1
ATOM 1107 C CA . TYR A 1 139 ? -10.492 3.291 15.729 1.00 96.25 139 TYR A CA 1
ATOM 1108 C C . TYR A 1 139 ? -9.100 3.748 15.331 1.00 96.25 139 TYR A C 1
ATOM 1110 O O . TYR A 1 139 ? -8.929 4.500 14.377 1.00 96.25 139 TYR A O 1
ATOM 1118 N N . ARG A 1 140 ? -8.106 3.203 16.020 1.00 94.25 140 ARG A N 1
ATOM 1119 C CA . ARG A 1 140 ? -6.728 3.159 15.556 1.00 94.25 140 ARG A CA 1
ATOM 1120 C C . ARG A 1 140 ? -6.345 1.703 15.306 1.00 94.25 140 ARG A C 1
ATOM 1122 O O . ARG A 1 140 ? -6.424 0.892 16.227 1.00 94.25 140 ARG A O 1
ATOM 1129 N N . ILE A 1 141 ? -5.965 1.357 14.080 1.00 93.00 141 ILE A N 1
ATOM 1130 C CA . ILE A 1 141 ? -5.682 -0.027 13.664 1.00 93.00 141 ILE A CA 1
ATOM 1131 C C . ILE A 1 141 ? -4.230 -0.161 13.181 1.00 93.00 141 ILE A C 1
ATOM 1133 O O . ILE A 1 141 ? -3.751 0.739 12.488 1.00 93.00 141 ILE A O 1
ATOM 1137 N N . PRO A 1 142 ? -3.493 -1.222 13.561 1.00 90.31 142 PRO A N 1
ATOM 1138 C CA . PRO A 1 142 ? -2.167 -1.470 12.999 1.00 90.31 142 PRO A CA 1
ATOM 1139 C C . PRO A 1 142 ? -2.274 -1.846 11.518 1.00 90.31 142 PRO A C 1
ATOM 1141 O O . PRO A 1 142 ? -3.247 -2.475 11.101 1.00 90.31 142 PRO A O 1
ATOM 1144 N N . MET A 1 143 ? -1.264 -1.482 10.726 1.00 84.44 143 MET A N 1
ATOM 1145 C CA . MET A 1 143 ? -1.268 -1.732 9.280 1.00 84.44 143 MET A CA 1
ATOM 1146 C C . MET A 1 143 ? -0.983 -3.198 8.899 1.00 84.44 143 MET A C 1
ATOM 1148 O O . MET A 1 143 ? -1.338 -3.613 7.799 1.00 84.44 143 MET A O 1
ATOM 1152 N N . ASP A 1 144 ? -0.389 -3.991 9.799 1.00 81.38 144 ASP A N 1
ATOM 1153 C CA . ASP A 1 144 ? -0.223 -5.449 9.654 1.00 81.38 144 ASP A CA 1
ATOM 1154 C C . ASP A 1 144 ? -1.009 -6.194 10.751 1.00 81.38 144 ASP A C 1
ATOM 1156 O O . ASP A 1 144 ? -0.435 -6.686 11.731 1.00 81.38 144 ASP A O 1
ATOM 1160 N N . PRO A 1 145 ? -2.352 -6.239 10.670 1.00 67.19 145 PRO A N 1
ATOM 1161 C CA . PRO A 1 145 ? -3.133 -6.993 11.634 1.00 67.19 145 PRO A CA 1
ATOM 1162 C C . PRO A 1 145 ? -2.879 -8.498 11.434 1.00 67.19 145 PRO A C 1
ATOM 1164 O O . PRO A 1 145 ? -2.866 -8.970 10.293 1.00 67.19 145 PRO A O 1
ATOM 1167 N N . PRO A 1 146 ? -2.721 -9.288 12.514 1.00 64.69 146 PRO A N 1
ATOM 1168 C CA . PRO A 1 146 ? -2.667 -10.740 12.387 1.00 64.69 146 PRO A CA 1
ATOM 1169 C C . PRO A 1 146 ? -3.947 -11.233 11.700 1.00 64.69 146 PRO A C 1
ATOM 1171 O O . PRO A 1 146 ? -5.044 -10.772 12.025 1.00 64.69 146 PRO A O 1
ATOM 1174 N N . THR A 1 147 ? -3.771 -12.108 10.710 1.00 57.56 147 THR A N 1
ATOM 1175 C CA . THR A 1 147 ? -4.858 -12.703 9.919 1.00 57.56 147 THR A CA 1
ATOM 1176 C C . THR A 1 147 ? -5.451 -13.915 10.613 1.00 57.56 147 THR A C 1
ATOM 1178 O O . THR A 1 147 ? -4.685 -14.629 11.301 1.00 57.56 147 THR A O 1
#